Protein AF-A0A8T5ZG88-F1 (afdb_monomer_lite)

Organism: Escherichia coli (NCBI:txid562)

pLDDT: mean 87.24, std 15.75, range [47.31, 98.06]

Sequence (59 aa):
PVKKSEPMLNDTESYFNTAIKNAVAKGDVDKALKLLDEAERLGSTSARSTFISSVKGKG

Structure (mmCIF, N/CA/C/O backbone):
data_AF-A0A8T5ZG88-F1
#
_entry.id   AF-A0A8T5ZG88-F1
#
loop_
_atom_site.group_PDB
_atom_site.id
_atom_site.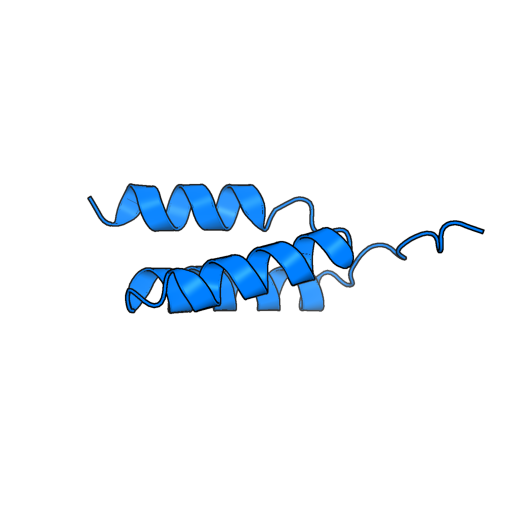type_symbol
_atom_site.label_atom_id
_atom_site.label_alt_id
_atom_site.label_comp_id
_atom_site.label_asym_id
_atom_site.label_entity_id
_atom_site.label_seq_id
_atom_site.pdbx_PDB_ins_code
_atom_site.Cartn_x
_atom_site.Cartn_y
_atom_site.Cartn_z
_atom_site.occupancy
_atom_site.B_iso_or_equiv
_atom_site.auth_seq_id
_atom_site.auth_comp_id
_atom_site.auth_asym_id
_atom_site.auth_atom_id
_atom_site.pdbx_PDB_model_num
ATOM 1 N N . PRO A 1 1 ? 1.264 -12.877 -26.354 1.00 47.81 1 PRO A N 1
ATOM 2 C CA . PRO A 1 1 ? 2.415 -12.370 -25.571 1.00 47.81 1 PRO A CA 1
ATOM 3 C C . PRO A 1 1 ? 1.976 -11.922 -24.170 1.00 47.81 1 PRO A C 1
ATOM 5 O O . PRO A 1 1 ? 1.289 -10.914 -24.035 1.00 47.81 1 PRO A O 1
ATOM 8 N N . VAL A 1 2 ? 2.339 -12.688 -23.138 1.00 47.31 2 VAL A N 1
ATOM 9 C CA . VAL A 1 2 ? 2.237 -12.216 -21.750 1.00 47.31 2 VAL A CA 1
ATOM 10 C C . VAL A 1 2 ? 3.236 -11.071 -21.642 1.00 47.31 2 VAL A C 1
ATOM 12 O O . VAL A 1 2 ? 4.434 -11.279 -21.838 1.00 47.31 2 VAL A O 1
ATOM 15 N N . LYS A 1 3 ? 2.734 -9.844 -21.497 1.00 50.62 3 LYS A N 1
ATOM 16 C CA . LYS A 1 3 ? 3.557 -8.641 -21.379 1.00 50.62 3 LYS A CA 1
ATOM 17 C C . LYS A 1 3 ? 4.496 -8.897 -20.199 1.00 50.62 3 LYS A C 1
ATOM 19 O O . LYS A 1 3 ? 4.012 -9.052 -19.084 1.00 50.62 3 LYS A O 1
ATOM 24 N N . LYS A 1 4 ? 5.801 -9.060 -20.451 1.00 48.97 4 LYS A N 1
ATOM 25 C CA . LYS A 1 4 ? 6.803 -9.114 -19.381 1.00 48.97 4 LYS A CA 1
ATOM 26 C C . LYS A 1 4 ?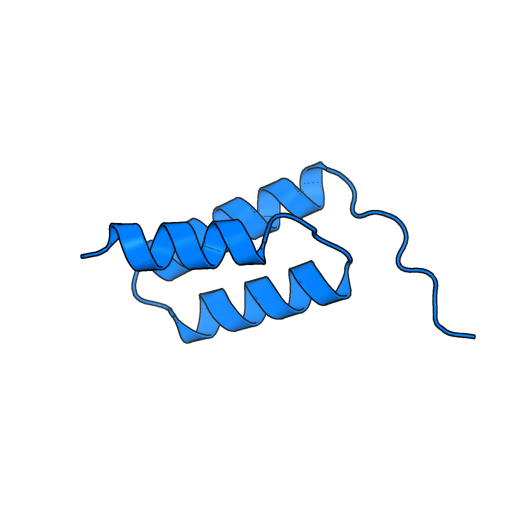 6.613 -7.825 -18.594 1.00 48.97 4 LYS A C 1
ATOM 28 O O . LYS A 1 4 ? 6.858 -6.759 -19.153 1.00 48.97 4 LYS A O 1
ATOM 33 N N . SER A 1 5 ? 6.090 -7.924 -17.376 1.00 55.44 5 SER A N 1
ATOM 34 C CA . SER A 1 5 ? 6.078 -6.807 -16.443 1.00 55.44 5 SER A CA 1
ATOM 35 C C . SER A 1 5 ? 7.535 -6.396 -16.285 1.00 55.44 5 SER A C 1
ATOM 37 O O . SER A 1 5 ? 8.358 -7.183 -15.815 1.00 55.44 5 SER A O 1
ATOM 39 N N . GLU A 1 6 ? 7.883 -5.229 -16.821 1.00 57.75 6 GLU A N 1
ATOM 40 C CA . GLU A 1 6 ? 9.174 -4.612 -16.550 1.00 57.75 6 GLU A CA 1
ATOM 41 C C . GLU A 1 6 ? 9.306 -4.525 -15.026 1.00 57.75 6 GLU A C 1
ATOM 43 O O . GLU A 1 6 ? 8.298 -4.250 -14.365 1.00 57.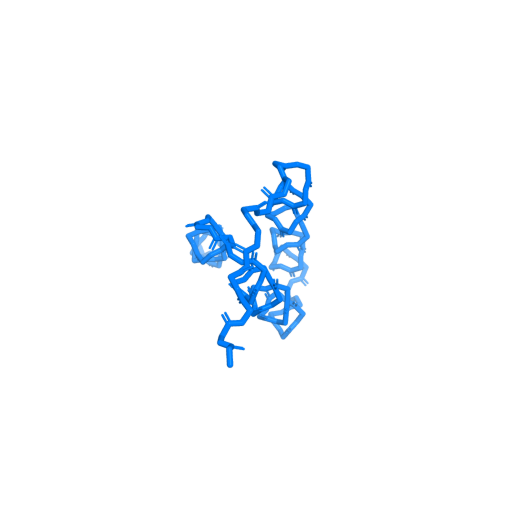75 6 GLU A O 1
ATOM 48 N N . PRO A 1 7 ? 10.483 -4.828 -14.445 1.00 59.91 7 PRO A N 1
ATOM 49 C CA . PRO A 1 7 ? 10.650 -4.722 -13.005 1.00 59.91 7 PRO A CA 1
ATOM 50 C C . PRO A 1 7 ? 10.185 -3.331 -12.583 1.00 59.91 7 PRO A C 1
ATOM 52 O O . PRO A 1 7 ? 10.591 -2.336 -13.190 1.00 59.91 7 PRO A O 1
ATOM 55 N N . MET A 1 8 ? 9.287 -3.273 -11.596 1.00 65.31 8 MET A N 1
ATOM 56 C CA . MET A 1 8 ? 8.842 -1.998 -11.047 1.00 65.31 8 MET A CA 1
ATOM 57 C C . MET A 1 8 ? 10.062 -1.141 -10.744 1.00 65.31 8 MET A C 1
ATOM 59 O O . MET A 1 8 ? 11.023 -1.608 -10.132 1.00 65.31 8 MET A O 1
ATOM 63 N N . LEU A 1 9 ? 10.012 0.126 -11.152 1.00 74.12 9 LEU A N 1
ATOM 64 C CA . LEU A 1 9 ? 10.955 1.112 -10.647 1.00 74.12 9 LEU A CA 1
ATOM 65 C C . LEU A 1 9 ? 10.885 1.086 -9.115 1.00 74.12 9 LEU A C 1
ATOM 67 O O . LEU A 1 9 ? 9.793 1.063 -8.543 1.00 74.12 9 LEU A O 1
ATOM 71 N N . ASN A 1 10 ? 12.041 1.096 -8.451 1.00 71.38 10 ASN A N 1
ATOM 72 C CA . ASN A 1 10 ? 12.126 1.044 -6.985 1.00 71.38 10 ASN A CA 1
ATOM 73 C C . ASN A 1 10 ? 11.251 2.128 -6.318 1.00 71.38 10 ASN A C 1
ATOM 75 O O . ASN A 1 10 ? 10.628 1.887 -5.283 1.00 71.38 10 ASN A O 1
ATOM 79 N N . ASP A 1 11 ? 11.135 3.299 -6.952 1.00 76.75 11 ASP A N 1
ATOM 80 C CA . ASP A 1 11 ? 10.271 4.397 -6.504 1.00 76.75 11 ASP A CA 1
ATOM 81 C C . ASP A 1 11 ? 8.784 4.018 -6.516 1.00 76.75 11 ASP A C 1
ATOM 83 O O . ASP A 1 11 ? 8.026 4.380 -5.612 1.00 76.75 11 ASP A O 1
ATOM 87 N N . THR A 1 12 ? 8.360 3.236 -7.511 1.00 86.94 12 THR A N 1
ATOM 88 C CA . THR A 1 12 ? 6.997 2.709 -7.603 1.00 86.94 12 THR A CA 1
ATOM 89 C C . THR A 1 12 ? 6.733 1.706 -6.480 1.00 86.94 12 THR A C 1
ATOM 91 O O . THR A 1 12 ? 5.689 1.771 -5.837 1.00 86.94 12 THR A O 1
ATOM 94 N N . GLU A 1 13 ? 7.679 0.814 -6.178 1.00 89.94 13 GLU A N 1
ATOM 95 C CA . GLU A 1 13 ? 7.519 -0.155 -5.086 1.00 89.94 13 GLU A CA 1
ATOM 96 C C . GLU A 1 13 ? 7.432 0.531 -3.711 1.00 89.94 13 GLU A C 1
ATOM 98 O O . GLU A 1 13 ? 6.548 0.222 -2.906 1.00 89.94 13 GLU A O 1
ATOM 103 N N . SER A 1 14 ? 8.286 1.527 -3.463 1.00 94.00 14 SER A N 1
ATOM 104 C CA . SER A 1 14 ? 8.249 2.324 -2.231 1.00 94.00 14 SER A CA 1
ATOM 105 C C . SER A 1 14 ? 6.912 3.056 -2.048 1.00 94.00 14 SER A C 1
ATOM 107 O O . SER A 1 14 ? 6.351 3.075 -0.942 1.00 94.00 14 SER A O 1
ATOM 109 N N . TYR A 1 15 ? 6.356 3.599 -3.139 1.00 94.69 15 TYR A N 1
ATOM 110 C CA . TYR A 1 15 ? 5.034 4.224 -3.137 1.00 94.69 15 TYR A CA 1
ATOM 111 C C . TYR A 1 15 ? 3.947 3.245 -2.682 1.00 94.69 15 TYR A C 1
ATOM 113 O O . TYR A 1 15 ? 3.220 3.544 -1.729 1.00 94.69 15 TYR A O 1
ATOM 121 N N . PHE A 1 16 ? 3.858 2.064 -3.304 1.00 96.69 16 PHE A N 1
ATOM 122 C CA . PHE A 1 16 ? 2.840 1.075 -2.943 1.00 96.69 16 PHE A CA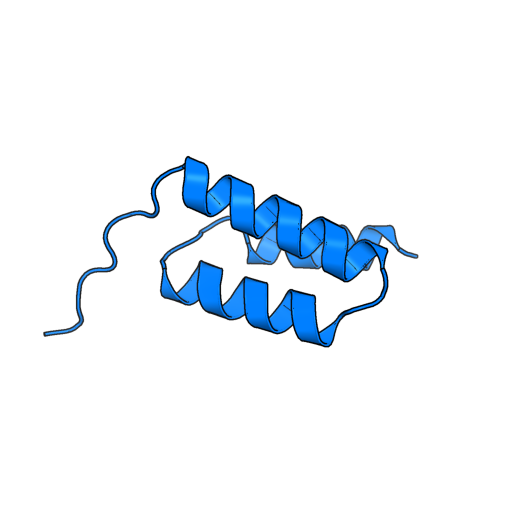 1
ATOM 123 C C . PHE A 1 16 ? 3.003 0.593 -1.504 1.00 96.69 16 PHE A C 1
ATOM 125 O O . PHE A 1 16 ? 2.025 0.577 -0.759 1.00 96.69 16 PHE A O 1
ATOM 132 N N . ASN A 1 17 ? 4.228 0.306 -1.060 1.00 96.75 17 ASN A N 1
ATOM 133 C CA . ASN A 1 17 ? 4.481 -0.115 0.317 1.00 96.75 17 ASN A CA 1
ATOM 134 C C . ASN A 1 17 ? 4.033 0.940 1.339 1.00 96.75 17 ASN A C 1
ATOM 136 O O . ASN A 1 17 ? 3.417 0.611 2.355 1.00 96.75 17 ASN A O 1
ATOM 140 N N . THR A 1 18 ? 4.298 2.217 1.067 1.00 97.62 18 THR A N 1
ATOM 141 C CA . THR A 1 18 ? 3.867 3.326 1.930 1.00 97.62 18 THR A CA 1
ATOM 142 C C . THR A 1 18 ? 2.348 3.495 1.909 1.00 97.62 18 THR A C 1
ATOM 144 O O . THR A 1 18 ? 1.720 3.656 2.958 1.00 97.62 18 THR A O 1
ATOM 147 N N . ALA A 1 19 ? 1.731 3.418 0.730 1.00 97.88 19 ALA A N 1
ATOM 148 C CA . ALA A 1 19 ? 0.287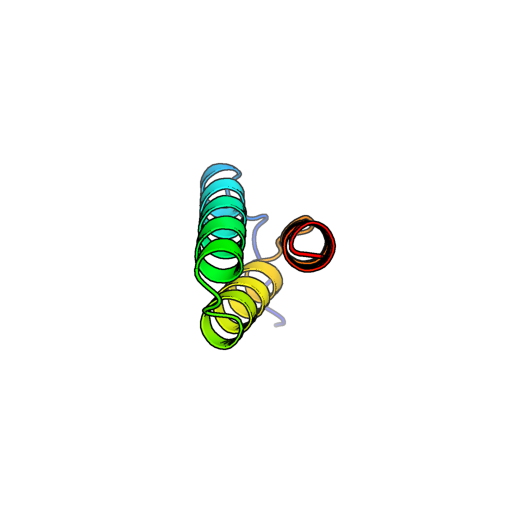 3.542 0.573 1.00 97.88 19 ALA A CA 1
ATOM 149 C C . ALA A 1 19 ? -0.470 2.394 1.264 1.00 97.88 19 ALA A C 1
ATOM 151 O O . ALA A 1 19 ? -1.461 2.654 1.949 1.00 97.88 19 ALA A O 1
ATOM 152 N N . ILE A 1 20 ? 0.026 1.155 1.151 1.00 98.00 20 ILE A N 1
ATOM 153 C CA . ILE A 1 20 ? -0.503 -0.031 1.837 1.00 98.00 20 ILE A CA 1
ATOM 154 C C . ILE A 1 20 ? -0.430 0.165 3.352 1.00 98.00 20 ILE A C 1
ATOM 156 O O . ILE A 1 20 ? -1.456 0.054 4.020 1.00 98.00 20 ILE A O 1
ATOM 160 N N . LYS A 1 21 ? 0.741 0.531 3.896 1.00 97.19 21 LYS A N 1
ATOM 161 C CA . LYS A 1 21 ? 0.914 0.804 5.336 1.00 97.19 21 LYS A CA 1
ATOM 162 C C . LYS A 1 21 ? -0.089 1.841 5.837 1.00 97.19 21 LYS A C 1
ATOM 164 O O . LYS A 1 21 ? -0.746 1.622 6.849 1.00 97.19 21 LYS A O 1
ATOM 169 N N . ASN A 1 22 ? -0.246 2.943 5.105 1.00 97.88 22 ASN A N 1
ATOM 170 C CA . ASN A 1 22 ? -1.147 4.031 5.479 1.00 97.88 22 ASN A CA 1
ATOM 171 C C . ASN A 1 22 ? -2.626 3.630 5.418 1.00 97.88 22 ASN A C 1
ATOM 173 O O . ASN A 1 22 ? -3.389 3.981 6.317 1.00 97.88 22 ASN A O 1
ATOM 177 N N . ALA A 1 23 ? -3.041 2.917 4.369 1.00 97.94 23 ALA A N 1
ATOM 178 C CA . ALA A 1 23 ? -4.410 2.424 4.240 1.00 97.94 23 ALA A CA 1
ATOM 179 C C . ALA A 1 23 ? -4.729 1.424 5.357 1.00 97.94 23 ALA A C 1
ATOM 181 O O . ALA A 1 23 ? -5.735 1.579 6.050 1.00 97.94 23 ALA A O 1
ATOM 182 N N . VAL A 1 24 ? -3.815 0.478 5.613 1.00 97.25 24 VAL A N 1
ATOM 183 C CA . VAL A 1 24 ? -3.947 -0.445 6.737 1.00 97.25 24 VAL A CA 1
ATOM 184 C C . VAL A 1 24 ? -4.055 0.341 8.028 1.00 97.25 24 VAL A C 1
ATOM 186 O O . VAL A 1 24 ? -5.060 0.153 8.691 1.00 97.25 24 VAL A O 1
ATOM 189 N N . ALA A 1 25 ? -3.130 1.256 8.355 1.00 95.44 25 ALA A N 1
ATOM 190 C CA . ALA A 1 25 ? -3.142 2.090 9.568 1.00 95.44 25 ALA A CA 1
ATOM 191 C C . ALA A 1 25 ? -4.495 2.782 9.815 1.00 95.44 25 ALA A C 1
ATOM 193 O O . ALA A 1 25 ? -5.016 2.731 10.929 1.00 95.44 25 ALA A O 1
ATOM 194 N N . LYS A 1 26 ? -5.120 3.318 8.762 1.00 96.44 26 LYS A N 1
ATOM 195 C CA . LYS A 1 26 ? -6.432 3.986 8.821 1.00 96.44 26 LYS A CA 1
ATOM 196 C C . LYS A 1 26 ? -7.627 3.044 8.988 1.00 96.44 26 LYS A C 1
ATOM 198 O O . LYS A 1 26 ? -8.705 3.502 9.333 1.00 96.44 26 LYS A O 1
ATOM 203 N N . GLY A 1 27 ? -7.431 1.739 8.796 1.00 95.75 27 GLY A N 1
ATOM 204 C CA . GLY A 1 27 ? -8.520 0.757 8.791 1.00 95.75 27 GLY A CA 1
ATOM 205 C C . GLY A 1 27 ? -9.173 0.590 7.418 1.00 95.75 27 GLY A C 1
ATOM 206 O O . GLY A 1 27 ? -10.122 -0.175 7.291 1.00 95.75 27 GLY A O 1
ATOM 207 N N . ASP A 1 28 ? -8.624 1.233 6.385 1.00 97.31 28 ASP A N 1
ATOM 208 C CA . ASP A 1 28 ? -9.093 1.149 5.002 1.00 97.31 28 ASP A CA 1
ATOM 209 C C . ASP A 1 28 ? -8.600 -0.158 4.349 1.00 97.31 28 ASP A C 1
ATOM 211 O O . ASP A 1 28 ? -7.805 -0.143 3.402 1.00 97.31 28 ASP A O 1
ATOM 215 N N . VAL A 1 29 ? -9.027 -1.312 4.873 1.00 95.62 29 VAL A N 1
ATOM 216 C CA . VAL A 1 29 ? -8.531 -2.633 4.438 1.00 95.62 29 VAL A CA 1
ATOM 217 C C . VAL A 1 29 ? -8.800 -2.871 2.949 1.00 95.62 29 VAL A C 1
ATOM 219 O O . VAL A 1 29 ? -7.891 -3.279 2.230 1.00 95.62 29 VAL A O 1
ATOM 222 N N . ASP A 1 30 ? -9.985 -2.512 2.448 1.00 97.75 30 ASP A N 1
ATOM 223 C CA . ASP A 1 30 ? -10.331 -2.646 1.024 1.00 97.75 30 ASP A CA 1
ATOM 224 C C . ASP A 1 30 ? -9.391 -1.849 0.114 1.00 97.75 30 ASP A C 1
ATOM 226 O O . ASP A 1 30 ? -9.015 -2.288 -0.975 1.00 97.75 30 ASP A O 1
ATOM 230 N N . LYS A 1 31 ? -8.985 -0.655 0.556 1.00 98.06 31 LYS A N 1
ATOM 231 C CA . LYS A 1 31 ? -8.032 0.177 -0.182 1.00 98.06 31 LYS A CA 1
ATOM 232 C C . LYS A 1 31 ? -6.642 -0.449 -0.169 1.00 98.06 31 LYS A C 1
ATOM 234 O O . LYS A 1 31 ? -5.966 -0.434 -1.194 1.00 98.06 31 LYS A O 1
ATOM 239 N N . ALA A 1 32 ? -6.221 -0.990 0.971 1.00 97.94 32 ALA A N 1
ATOM 240 C CA . ALA A 1 32 ? -4.943 -1.675 1.093 1.00 97.94 32 ALA A CA 1
ATOM 241 C C . ALA A 1 32 ? -4.867 -2.919 0.189 1.00 97.94 32 ALA A C 1
ATOM 243 O O . ALA A 1 32 ? -3.831 -3.135 -0.433 1.00 97.94 32 ALA A O 1
ATOM 244 N N . LEU A 1 33 ? -5.965 -3.673 0.055 1.00 98.00 33 LEU A N 1
ATOM 245 C CA . LEU A 1 33 ? -6.060 -4.811 -0.866 1.00 98.00 33 LEU A CA 1
ATOM 246 C C . LEU A 1 33 ? -5.945 -4.376 -2.335 1.00 98.00 33 LEU A C 1
ATOM 248 O O . LEU A 1 33 ? -5.116 -4.908 -3.060 1.00 98.00 33 LEU A O 1
ATOM 252 N N . LYS A 1 34 ? -6.665 -3.328 -2.759 1.00 98.00 34 LYS A N 1
ATOM 253 C CA . LYS A 1 34 ? -6.544 -2.799 -4.135 1.00 98.00 34 LYS A CA 1
ATOM 254 C C . LYS A 1 34 ? -5.126 -2.325 -4.472 1.00 98.00 34 LYS A C 1
ATOM 256 O O . LYS A 1 34 ? -4.660 -2.501 -5.592 1.00 98.00 34 LYS A O 1
ATOM 261 N N . LEU A 1 35 ? -4.450 -1.690 -3.511 1.00 97.94 35 LEU A N 1
ATOM 262 C CA . LEU A 1 35 ? -3.061 -1.250 -3.670 1.00 97.94 35 LEU A CA 1
ATOM 263 C C . LEU A 1 35 ? -2.094 -2.434 -3.756 1.00 97.94 35 LEU A C 1
ATOM 265 O O . LEU A 1 35 ? -1.137 -2.370 -4.522 1.00 97.94 35 LEU A O 1
ATOM 269 N N . LEU A 1 36 ? -2.343 -3.494 -2.983 1.00 97.38 36 LEU A N 1
ATOM 270 C CA . LEU A 1 36 ? -1.596 -4.744 -3.062 1.00 97.38 36 LEU A CA 1
ATOM 271 C C . LEU A 1 36 ? -1.739 -5.382 -4.449 1.00 97.38 36 LEU A C 1
ATOM 273 O O . LEU A 1 36 ? -0.721 -5.639 -5.084 1.00 97.38 36 LEU A O 1
ATOM 277 N N . ASP A 1 37 ? -2.969 -5.565 -4.933 1.00 96.50 37 ASP A N 1
ATOM 278 C CA . ASP A 1 37 ? -3.239 -6.195 -6.232 1.00 96.50 37 ASP A CA 1
ATOM 279 C C . ASP A 1 37 ? -2.555 -5.439 -7.381 1.00 96.50 37 ASP A C 1
ATOM 281 O O . ASP A 1 37 ? -1.957 -6.036 -8.276 1.00 96.50 37 ASP A O 1
ATOM 285 N N . GLU A 1 38 ? -2.605 -4.106 -7.345 1.00 95.25 38 GLU A N 1
ATOM 286 C CA . GLU A 1 38 ? -1.957 -3.266 -8.350 1.00 95.25 38 GLU A CA 1
ATOM 287 C C . GLU A 1 38 ? -0.427 -3.372 -8.282 1.00 95.25 38 GLU A C 1
ATOM 289 O O . GLU A 1 38 ? 0.233 -3.479 -9.317 1.00 95.25 38 GLU A O 1
ATOM 294 N N . ALA A 1 39 ? 0.147 -3.403 -7.078 1.00 94.94 39 ALA A N 1
ATOM 295 C CA . ALA A 1 39 ? 1.579 -3.609 -6.904 1.00 94.94 39 ALA A CA 1
ATOM 296 C C . ALA A 1 39 ? 2.015 -4.994 -7.416 1.00 94.94 39 ALA A C 1
ATOM 298 O O . ALA A 1 39 ? 3.015 -5.094 -8.124 1.00 94.94 39 ALA A O 1
ATOM 299 N N . GLU A 1 40 ? 1.260 -6.056 -7.121 1.00 93.25 40 GLU A N 1
ATOM 300 C CA . GLU A 1 40 ? 1.534 -7.411 -7.619 1.00 93.25 40 GLU A CA 1
ATOM 301 C C . GLU A 1 40 ? 1.413 -7.489 -9.148 1.00 93.25 40 GLU A C 1
ATOM 303 O O . GLU A 1 40 ? 2.284 -8.059 -9.808 1.00 93.25 40 GLU A O 1
ATOM 308 N N . ARG A 1 41 ? 0.398 -6.842 -9.738 1.00 92.06 41 ARG A N 1
ATOM 309 C CA . ARG A 1 41 ? 0.215 -6.747 -11.197 1.00 92.06 41 ARG A CA 1
ATOM 310 C C . ARG A 1 41 ? 1.411 -6.095 -11.889 1.00 92.06 41 ARG A C 1
ATOM 312 O O . ARG A 1 41 ? 1.770 -6.474 -13.007 1.00 92.06 41 ARG A O 1
ATOM 319 N N . LEU A 1 42 ? 2.014 -5.108 -11.233 1.00 89.88 42 LEU A N 1
ATOM 320 C CA . LEU A 1 42 ? 3.201 -4.413 -11.718 1.00 89.88 42 LEU A CA 1
ATOM 321 C C . LEU A 1 42 ? 4.501 -5.185 -11.435 1.00 89.88 42 LEU A C 1
ATOM 323 O O . LEU A 1 42 ? 5.514 -4.880 -12.054 1.00 89.88 42 LEU A O 1
ATOM 327 N N . GLY A 1 43 ? 4.470 -6.225 -10.597 1.00 89.69 43 GLY A N 1
ATOM 328 C CA . GLY A 1 43 ? 5.612 -7.098 -10.310 1.00 89.69 43 GLY A CA 1
ATOM 329 C C . GLY A 1 43 ? 6.294 -6.847 -8.964 1.00 89.69 43 GLY A C 1
ATOM 330 O O . GLY A 1 43 ? 7.442 -7.257 -8.789 1.00 89.69 43 GLY A O 1
ATOM 331 N N . SER A 1 44 ? 5.632 -6.183 -8.011 1.00 92.25 44 SER A N 1
ATOM 332 C CA . SER A 1 44 ? 6.173 -6.001 -6.661 1.00 92.25 44 SER A CA 1
ATOM 333 C C . SER A 1 44 ? 6.386 -7.349 -5.984 1.00 92.25 44 SER A C 1
ATOM 335 O O . SER A 1 44 ? 5.513 -8.217 -5.985 1.00 92.25 44 SER A O 1
ATOM 337 N N . THR A 1 45 ? 7.539 -7.491 -5.336 1.00 91.88 45 THR A N 1
ATOM 338 C CA . THR A 1 45 ? 7.867 -8.678 -4.536 1.00 91.88 45 THR A CA 1
ATOM 339 C C . THR A 1 45 ? 7.678 -8.436 -3.036 1.00 91.88 45 THR A C 1
ATOM 341 O O . THR A 1 45 ? 7.671 -9.385 -2.252 1.00 91.88 45 THR A O 1
ATOM 344 N N . SER A 1 46 ? 7.479 -7.176 -2.625 1.00 95.19 46 SER A N 1
ATOM 345 C CA . SER A 1 46 ? 7.382 -6.764 -1.218 1.00 95.19 46 SER A CA 1
ATOM 346 C C . SER A 1 46 ? 6.001 -6.255 -0.777 1.00 95.19 46 SER A C 1
ATOM 348 O O . SER A 1 46 ? 5.754 -6.134 0.427 1.00 95.19 46 SER A O 1
ATOM 350 N N . ALA A 1 47 ? 5.067 -6.005 -1.700 1.00 96.06 47 ALA A N 1
ATOM 351 C CA . ALA A 1 47 ? 3.740 -5.489 -1.357 1.00 96.06 47 ALA A CA 1
ATOM 352 C C . ALA A 1 47 ? 2.963 -6.433 -0.423 1.00 96.06 47 ALA A C 1
ATOM 354 O O . ALA A 1 47 ? 2.419 -6.000 0.598 1.00 96.06 47 ALA A O 1
ATOM 355 N N . ARG A 1 48 ? 2.966 -7.744 -0.709 1.00 96.56 48 ARG A N 1
ATOM 356 C CA . ARG A 1 48 ? 2.238 -8.747 0.088 1.00 96.56 48 ARG A CA 1
ATOM 357 C C . ARG A 1 48 ? 2.774 -8.871 1.509 1.00 96.56 48 ARG A C 1
ATOM 359 O O . ARG A 1 48 ? 2.000 -8.894 2.466 1.00 96.56 48 ARG A O 1
ATOM 366 N N . SER A 1 49 ? 4.097 -8.930 1.668 1.00 97.00 49 SER A N 1
ATOM 367 C CA . SER A 1 49 ? 4.730 -8.988 2.992 1.00 97.00 49 SER A CA 1
ATOM 368 C C . SER A 1 49 ? 4.501 -7.694 3.776 1.00 97.00 49 SER A C 1
ATOM 370 O O . SER A 1 49 ? 4.233 -7.751 4.980 1.00 97.00 49 SER A O 1
ATOM 372 N N . THR A 1 50 ? 4.507 -6.543 3.095 1.00 96.69 50 THR A N 1
ATOM 373 C CA . THR A 1 50 ? 4.157 -5.244 3.678 1.00 96.69 50 THR A CA 1
ATOM 374 C C . THR A 1 50 ? 2.717 -5.223 4.182 1.00 96.69 50 THR A C 1
ATOM 376 O O . THR A 1 50 ? 2.486 -4.823 5.325 1.00 96.69 50 THR A O 1
ATOM 379 N N . PHE A 1 51 ? 1.755 -5.694 3.383 1.00 96.94 51 PHE A N 1
ATOM 380 C CA . PHE A 1 51 ? 0.352 -5.787 3.789 1.00 96.94 51 PHE A CA 1
ATOM 381 C C . PHE A 1 51 ? 0.190 -6.671 5.032 1.00 96.94 51 PHE A C 1
ATOM 3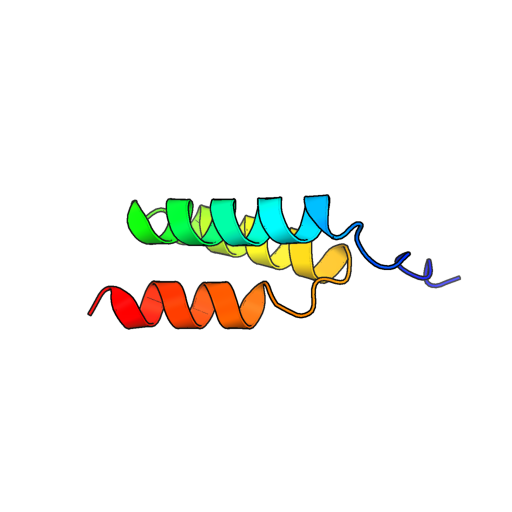83 O O . PHE A 1 51 ? -0.319 -6.201 6.048 1.00 96.94 51 PHE A O 1
ATOM 390 N N . ILE A 1 52 ? 0.698 -7.912 4.987 1.00 96.38 52 ILE A N 1
ATOM 391 C CA . ILE A 1 52 ? 0.595 -8.886 6.089 1.00 96.38 52 ILE A CA 1
ATOM 392 C C . ILE A 1 52 ? 1.213 -8.333 7.380 1.00 96.38 52 ILE A C 1
ATOM 394 O O . ILE A 1 52 ? 0.611 -8.425 8.450 1.00 96.38 52 ILE A O 1
ATOM 398 N N . SER A 1 53 ? 2.400 -7.729 7.291 1.00 95.62 53 SER A N 1
ATOM 399 C CA . SER A 1 53 ? 3.071 -7.141 8.457 1.00 95.62 53 SER A CA 1
ATOM 400 C C . SER A 1 53 ? 2.272 -5.974 9.035 1.00 95.62 53 SER A C 1
ATOM 402 O O . SER A 1 53 ? 2.149 -5.851 10.252 1.00 95.62 53 SER A O 1
ATOM 404 N N . SER A 1 54 ? 1.685 -5.148 8.164 1.00 94.69 54 SER A N 1
ATOM 405 C CA . SER A 1 54 ? 0.896 -3.987 8.577 1.00 94.69 54 SER A CA 1
ATOM 406 C C . SER A 1 54 ? -0.405 -4.396 9.267 1.00 94.69 54 SER A C 1
ATOM 408 O O . SER A 1 54 ? -0.770 -3.776 10.259 1.00 94.69 54 SER A O 1
ATOM 410 N N . VAL A 1 55 ? -1.106 -5.433 8.783 1.00 94.00 55 VAL A N 1
ATOM 411 C CA . VAL A 1 55 ? -2.350 -5.907 9.425 1.00 94.00 55 VAL A CA 1
ATOM 412 C C . VAL A 1 55 ? -2.067 -6.651 10.728 1.00 94.00 55 VAL A C 1
ATOM 414 O O . VAL A 1 55 ? -2.824 -6.505 11.682 1.00 94.00 55 VAL A O 1
ATOM 417 N N . LYS A 1 56 ? -0.955 -7.397 10.803 1.00 90.19 56 LYS A N 1
ATOM 418 C CA . LYS A 1 56 ? -0.540 -8.105 12.021 1.00 90.19 56 LYS A CA 1
ATOM 419 C C . LYS A 1 56 ? -0.141 -7.139 13.140 1.00 90.19 56 LYS A C 1
ATOM 421 O O . LYS A 1 56 ? -0.457 -7.400 14.290 1.00 90.19 56 LYS A O 1
ATOM 426 N N . GLY A 1 57 ? 0.528 -6.031 12.813 1.00 80.19 57 GLY A N 1
ATOM 427 C CA . GLY A 1 57 ? 0.943 -5.017 13.791 1.00 80.19 57 GLY A CA 1
ATOM 428 C C . GLY A 1 57 ? -0.185 -4.133 14.339 1.00 80.19 57 GLY A C 1
ATOM 429 O O . GLY A 1 57 ? 0.092 -3.253 15.146 1.00 80.19 57 GLY A O 1
ATOM 430 N N . LYS A 1 58 ? -1.434 -4.323 13.891 1.00 65.31 58 LYS A N 1
ATOM 431 C CA . LYS A 1 58 ? -2.615 -3.629 14.429 1.00 65.31 58 LYS A CA 1
ATOM 432 C C . LYS A 1 58 ? -3.268 -4.325 15.631 1.00 65.31 58 LYS A C 1
ATOM 434 O O . LYS A 1 58 ? -4.233 -3.774 16.160 1.00 65.31 58 LYS A O 1
ATOM 439 N N . GLY A 1 59 ? -2.803 -5.523 15.991 1.00 52.91 59 GLY A N 1
ATOM 440 C CA . GLY A 1 59 ? -3.297 -6.316 17.121 1.00 52.91 59 GLY A CA 1
ATOM 441 C C . GLY A 1 59 ? -2.439 -6.185 18.366 1.00 52.91 59 GLY A C 1
ATOM 442 O O . GLY A 1 59 ? -1.229 -5.900 18.217 1.00 52.91 59 GLY A O 1
#

Foldseek 3Di:
DPPPLDQDDPVLLVVLLVQLLVCLVVVVLVSSVVSLVVCVVSPHPCSVVSNVVSNVVVD

Radius of gyration: 11.7 Å; chains: 1; bounding box: 22×17×43 Å

Secondary structure (DSSP, 8-state):
-----PPPPHHHHHHHHHHHHHHHHHT-HHHHHHHHHHHHHHT-SSHHHHHHHHHHTT-